Protein AF-A0AA46ACX2-F1 (afdb_monomer)

Nearest PDB structures (foldseek):
  2hzm-assembly3_E  TM=6.883E-01  e=1.006E-01  Saccharomyces cerevisiae
  2hzm-assembly4_G  TM=6.935E-01  e=1.837E-01  Saccharomyces cerevisiae
  8es5-assembly1_B  TM=5.865E-01  e=9.469E-02  Pseudomonas aeruginosa PA14
  6l7y-assembly1_A  TM=4.280E-01  e=7.798E-01  Trypanosoma cruzi strain CL Brener
  6l7w-assembly2_B  TM=5.334E-01  e=2.306E+00  Trypanosoma cruzi strain CL Brener

Foldseek 3Di:
DAKDKDKDQQLWVPPFPPNQVVVQVSLVQLLVLCVVVPWAPFDDDSFWTWTDDPQKIWIWGWDADNVVGGIMIMIMIDHPPNPPVVSVVVSVSSVVSSNPSD

Solvent-accessible surface area (backbone atoms only — not comparable to full-atom values): 5419 Å² total; per-residue (Å²): 105,32,70,49,77,46,80,45,40,70,64,33,73,89,38,44,58,89,43,59,68,61,50,51,52,41,51,50,48,33,47,51,39,37,43,75,70,64,35,41,82,64,44,80,55,100,55,34,40,34,30,33,44,98,77,21,44,38,38,36,37,64,46,69,40,79,81,68,59,28,39,35,35,40,40,37,22,38,16,62,90,51,40,52,72,57,30,52,52,53,43,53,52,53,56,48,26,33,63,67,71,112

Radius of gyration: 13.13 Å; Cα contacts (8 Å, |Δi|>4): 195; chains: 1; bounding box: 33×19×36 Å

Secondary structure (DSSP, 8-state):
-EEEEEEE-GGGTTPPTT-HHHHHHHHHHHHHHHHHTT-EEEEE-SSEEEEEETTEEEEEEEEEETTTTEEEEEEEEEEGGG-HHHHHHHHHHHHHHHHT--

Sequence (102 aa):
MATLFWGTNLGNEGVLYGDFNRLQQQKQEISRELTRRGFNNVRVTNWEISGHKDGCYVSIAHLSHPTPNRWWEIIMVSCDGNNIPLAQTILNQARNAIRFTW

pLDDT: mean 86.87, std 8.64, range [53.66, 96.56]

Structure (mmCIF, N/CA/C/O backbone):
data_AF-A0AA46ACX2-F1
#
_entry.id   AF-A0AA46ACX2-F1
#
loop_
_atom_site.group_PDB
_atom_site.id
_atom_site.type_symbol
_atom_site.label_atom_id
_atom_site.label_alt_id
_atom_site.label_comp_id
_atom_site.label_asym_id
_atom_site.label_entity_id
_atom_site.label_seq_id
_atom_site.pdbx_PDB_ins_code
_atom_site.Cartn_x
_atom_site.Cartn_y
_atom_site.Cartn_z
_atom_site.occupancy
_atom_site.B_iso_or_equiv
_atom_site.auth_seq_id
_atom_site.auth_comp_id
_atom_site.auth_asym_id
_atom_site.auth_atom_id
_atom_site.pdbx_PDB_model_num
ATOM 1 N N . MET A 1 1 ? 19.668 -2.760 -3.776 1.00 62.41 1 MET A N 1
ATOM 2 C CA . MET A 1 1 ? 18.267 -2.349 -3.992 1.00 62.41 1 MET A CA 1
ATOM 3 C C . MET A 1 1 ? 18.066 -1.061 -3.225 1.00 62.41 1 MET A C 1
ATOM 5 O O . MET A 1 1 ? 18.492 -0.991 -2.075 1.00 62.41 1 MET A O 1
ATOM 9 N N . ALA A 1 2 ? 17.485 -0.041 -3.854 1.00 72.75 2 ALA A N 1
ATOM 10 C CA . ALA A 1 2 ? 17.093 1.162 -3.129 1.00 72.75 2 ALA A CA 1
ATOM 11 C C . ALA A 1 2 ? 15.734 0.886 -2.488 1.00 72.75 2 ALA A C 1
ATOM 13 O O . ALA A 1 2 ? 14.803 0.508 -3.199 1.00 72.75 2 ALA A O 1
ATOM 14 N N . THR A 1 3 ? 15.634 1.065 -1.170 1.00 81.69 3 THR A N 1
ATOM 15 C CA . THR A 1 3 ? 14.378 0.899 -0.435 1.00 81.69 3 THR A CA 1
ATOM 16 C C . THR A 1 3 ? 13.999 2.216 0.222 1.00 81.69 3 THR A C 1
ATOM 18 O O . THR A 1 3 ? 14.797 2.798 0.955 1.00 81.69 3 THR A O 1
ATOM 21 N N . LEU A 1 4 ? 12.785 2.683 -0.051 1.00 87.81 4 LEU A N 1
ATOM 22 C CA . LEU A 1 4 ? 12.215 3.887 0.540 1.00 87.81 4 LEU A CA 1
ATOM 23 C C . LEU A 1 4 ? 11.049 3.517 1.452 1.00 87.81 4 LEU A C 1
ATOM 25 O O . LEU A 1 4 ? 10.287 2.593 1.163 1.00 87.81 4 LEU A O 1
ATOM 29 N N . PHE A 1 5 ? 10.911 4.281 2.531 1.00 87.94 5 PHE A N 1
ATOM 30 C CA . PHE A 1 5 ? 9.875 4.109 3.539 1.00 87.94 5 PHE A CA 1
ATOM 31 C C . PHE A 1 5 ? 9.083 5.405 3.683 1.00 87.94 5 PHE A C 1
ATOM 33 O O . PHE A 1 5 ? 9.661 6.493 3.694 1.00 87.94 5 PHE A O 1
ATOM 40 N N . TRP A 1 6 ? 7.767 5.292 3.827 1.00 88.19 6 TRP A N 1
ATOM 41 C CA . TRP A 1 6 ? 6.898 6.419 4.146 1.00 88.19 6 TRP A CA 1
ATOM 42 C C . TRP A 1 6 ? 5.832 6.014 5.156 1.00 88.19 6 TRP A C 1
ATOM 44 O O . TRP A 1 6 ? 5.081 5.071 4.918 1.00 88.19 6 TRP A O 1
ATOM 54 N N . GLY A 1 7 ? 5.750 6.753 6.262 1.00 85.00 7 GLY A N 1
ATOM 55 C CA . GLY A 1 7 ? 4.708 6.582 7.270 1.00 85.00 7 GLY A CA 1
ATOM 56 C C . GLY A 1 7 ? 3.529 7.520 7.031 1.00 85.00 7 GLY A C 1
ATOM 57 O O . GLY A 1 7 ? 3.709 8.708 6.758 1.00 85.00 7 GLY A O 1
ATOM 58 N N . THR A 1 8 ? 2.311 7.006 7.148 1.00 80.94 8 THR A N 1
ATOM 59 C CA . THR A 1 8 ? 1.089 7.810 7.122 1.00 80.94 8 THR A CA 1
ATOM 60 C C . THR A 1 8 ? 0.004 7.179 7.990 1.00 80.94 8 THR A C 1
ATOM 62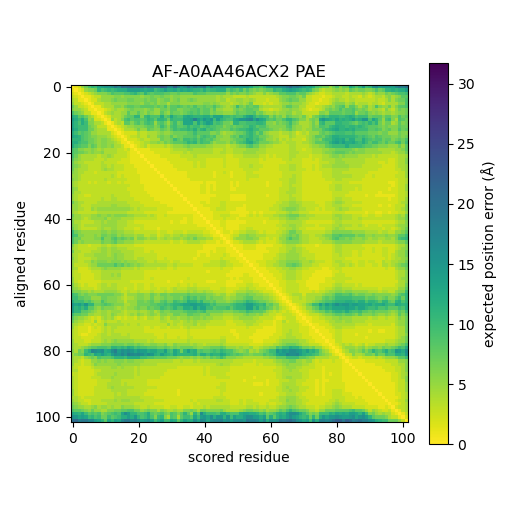 O O . THR A 1 8 ? 0.141 6.055 8.448 1.00 80.94 8 THR A O 1
ATOM 65 N N . ASN A 1 9 ? -1.056 7.919 8.274 1.00 78.81 9 ASN A N 1
ATOM 66 C CA . ASN A 1 9 ? -2.305 7.406 8.836 1.00 78.81 9 ASN A CA 1
ATOM 67 C C . ASN A 1 9 ? -3.487 7.708 7.907 1.00 78.81 9 ASN A C 1
ATOM 69 O O . ASN A 1 9 ? -4.632 7.507 8.306 1.00 78.81 9 ASN A O 1
ATOM 73 N N . LEU A 1 10 ? -3.206 8.248 6.712 1.00 73.00 10 LEU A N 1
ATOM 74 C CA . LEU A 1 10 ? -4.219 8.791 5.825 1.00 73.00 10 LEU A CA 1
ATOM 75 C C . LEU A 1 10 ? -5.233 7.724 5.453 1.00 73.00 10 LEU A C 1
ATOM 77 O O . LEU A 1 10 ? -6.400 8.029 5.529 1.00 73.00 10 LEU A O 1
ATOM 81 N N . GLY A 1 11 ? -4.834 6.492 5.128 1.00 65.88 11 GLY A N 1
ATOM 82 C CA . GLY A 1 11 ? -5.747 5.409 4.749 1.00 65.88 11 GLY A CA 1
ATOM 83 C C . GLY A 1 11 ? -6.467 4.750 5.909 1.00 65.88 11 GLY A C 1
ATOM 84 O O . GLY A 1 11 ? -7.366 3.960 5.655 1.00 65.88 11 GLY A O 1
ATOM 85 N N . ASN A 1 12 ? -6.193 5.167 7.156 1.00 71.06 12 ASN A N 1
ATOM 86 C CA . ASN A 1 12 ? -6.904 4.706 8.350 1.00 71.06 12 ASN A CA 1
ATOM 87 C C . ASN A 1 12 ? -7.497 5.814 9.249 1.00 71.06 12 ASN A C 1
ATOM 89 O O . ASN A 1 12 ? -7.736 5.582 10.438 1.00 71.06 12 ASN A O 1
ATOM 93 N N . GLU A 1 13 ? -7.762 7.019 8.739 1.00 72.75 13 GLU A N 1
ATOM 94 C CA . GLU A 1 13 ? -8.409 8.086 9.516 1.00 72.75 13 GLU A CA 1
ATOM 95 C C . GLU A 1 13 ? -9.768 7.668 10.125 1.00 72.75 13 GLU A C 1
ATOM 97 O O . GLU A 1 13 ? -10.760 7.378 9.465 1.00 72.75 13 GLU A O 1
ATOM 102 N N . GLY A 1 14 ? -9.843 7.616 11.454 1.00 73.88 14 GLY A N 1
ATOM 103 C CA . GLY A 1 14 ? -11.059 7.176 12.144 1.00 73.88 14 GLY A CA 1
ATOM 104 C C . GLY A 1 14 ? -11.249 5.657 12.208 1.00 73.88 14 GLY A C 1
ATOM 105 O O . GLY A 1 14 ? -12.293 5.215 12.689 1.00 73.88 14 GLY A O 1
ATOM 106 N N . VAL A 1 15 ? -10.258 4.854 11.798 1.00 80.25 15 VAL A N 1
ATOM 107 C CA . VAL A 1 15 ? -10.173 3.443 12.205 1.00 80.25 15 VAL A CA 1
ATOM 108 C C . VAL A 1 15 ? -9.478 3.361 13.548 1.00 80.25 15 VAL A C 1
ATOM 110 O O . VAL A 1 15 ? -8.318 3.749 13.716 1.00 80.25 15 VAL A O 1
ATOM 113 N N . LEU A 1 16 ? -10.223 2.853 14.521 1.00 81.88 16 LEU A N 1
ATOM 114 C CA . LEU A 1 16 ? -9.751 2.685 15.882 1.00 81.88 16 LEU A CA 1
ATOM 115 C C . LEU A 1 16 ? -9.016 1.348 16.030 1.00 81.88 16 LEU A C 1
ATOM 117 O O . LEU A 1 16 ? -9.232 0.384 15.290 1.00 81.88 16 LEU A O 1
ATOM 121 N N . TYR A 1 17 ? -8.136 1.283 17.018 1.00 80.81 17 TYR A N 1
ATOM 122 C CA . TYR A 1 17 ? -7.562 0.044 17.515 1.00 80.81 17 TYR A CA 1
ATOM 123 C C . TYR A 1 17 ? -8.676 -0.972 17.804 1.00 80.81 17 TYR A C 1
ATOM 125 O O . TYR A 1 17 ? -9.672 -0.655 18.453 1.00 80.81 17 TYR A O 1
ATOM 133 N N . GLY A 1 18 ? -8.505 -2.196 17.303 1.00 82.25 18 GLY A N 1
ATOM 134 C CA . GLY A 1 18 ? -9.494 -3.268 17.427 1.00 82.25 18 GLY A CA 1
ATOM 135 C C . GLY A 1 18 ? -10.586 -3.287 16.349 1.00 82.25 18 GLY A C 1
ATOM 136 O O . GLY A 1 18 ? -11.269 -4.302 16.221 1.00 82.25 18 GLY A O 1
ATOM 137 N N . ASP A 1 19 ? -10.727 -2.242 15.524 1.00 85.44 19 ASP A N 1
ATOM 138 C CA . ASP A 1 19 ? -11.680 -2.223 14.402 1.00 85.44 19 ASP A CA 1
ATOM 139 C C . ASP A 1 19 ? -11.115 -2.941 13.161 1.00 85.44 19 ASP A C 1
ATOM 141 O O . ASP A 1 19 ? -10.832 -2.359 12.110 1.00 85.44 19 ASP A O 1
ATOM 145 N N . PHE A 1 20 ? -10.898 -4.250 13.303 1.00 86.44 20 PHE A N 1
ATOM 146 C CA . PHE A 1 20 ? -10.284 -5.082 12.267 1.00 86.44 20 PHE A CA 1
ATOM 147 C C . PHE A 1 20 ? -11.163 -5.240 11.018 1.00 86.44 20 PHE A C 1
ATOM 149 O O . PHE A 1 20 ? -10.637 -5.418 9.921 1.00 86.44 20 PHE A O 1
ATOM 156 N N . ASN A 1 21 ? -12.490 -5.148 11.161 1.00 87.06 21 ASN A N 1
ATOM 157 C CA . ASN A 1 21 ? -13.415 -5.231 10.029 1.00 87.06 21 ASN A CA 1
ATOM 158 C C . ASN A 1 21 ? -13.286 -4.003 9.129 1.00 87.06 21 ASN A C 1
ATOM 160 O O . ASN A 1 21 ? -13.167 -4.144 7.910 1.00 87.06 21 ASN A O 1
ATOM 164 N N . ARG A 1 22 ? -13.258 -2.804 9.721 1.00 85.12 22 ARG A N 1
ATOM 165 C CA . ARG A 1 22 ? -13.076 -1.564 8.966 1.00 85.12 22 ARG A CA 1
ATOM 166 C C . ARG A 1 22 ? -11.679 -1.469 8.362 1.00 85.12 22 ARG A C 1
ATOM 168 O O . ARG A 1 22 ? -11.558 -1.110 7.195 1.00 85.12 22 ARG A O 1
ATOM 175 N N . LEU A 1 23 ? -10.649 -1.889 9.101 1.00 86.75 23 LEU A N 1
ATOM 176 C CA . LEU A 1 23 ? -9.291 -2.025 8.568 1.00 86.75 23 LEU A CA 1
ATOM 177 C C . LEU A 1 23 ? -9.264 -2.933 7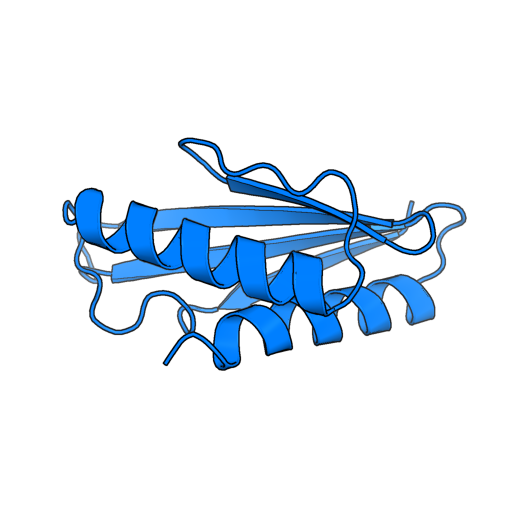.329 1.00 86.75 23 LEU A C 1
ATOM 179 O O . LEU A 1 23 ? -8.656 -2.596 6.316 1.00 86.75 23 LEU A O 1
ATOM 183 N N . GLN A 1 24 ? -9.927 -4.092 7.388 1.00 88.94 24 GLN A N 1
ATOM 184 C CA . GLN A 1 24 ? -9.967 -5.016 6.259 1.00 88.94 24 GLN A CA 1
ATOM 185 C C . GLN A 1 24 ? -10.684 -4.403 5.052 1.00 88.94 24 GLN A C 1
ATOM 187 O O . GLN A 1 24 ? -10.207 -4.560 3.931 1.00 88.94 24 GLN A O 1
ATOM 192 N N . GLN A 1 25 ? -11.786 -3.678 5.257 1.00 88.25 25 GLN A N 1
ATOM 193 C CA . GLN A 1 25 ? -12.472 -2.955 4.180 1.00 88.25 25 GLN A CA 1
ATOM 194 C C . GLN A 1 25 ? -11.557 -1.911 3.530 1.00 88.25 25 GLN A C 1
ATOM 196 O O . GLN A 1 25 ? -11.434 -1.886 2.308 1.00 88.25 25 GLN A O 1
ATOM 201 N N . GLN A 1 26 ? -10.842 -1.118 4.329 1.00 87.69 26 GLN A N 1
ATOM 202 C CA . GLN A 1 26 ? -9.894 -0.130 3.811 1.00 87.69 26 GLN A CA 1
ATOM 203 C C . GLN A 1 26 ? -8.762 -0.766 3.019 1.00 87.69 26 GLN A C 1
ATOM 205 O O . GLN A 1 26 ? -8.447 -0.311 1.922 1.00 87.69 26 GLN A O 1
ATOM 210 N N . LYS A 1 27 ? -8.203 -1.878 3.505 1.00 90.75 27 LYS A N 1
ATOM 211 C CA . LYS A 1 27 ? -7.192 -2.623 2.752 1.00 90.75 27 LYS A CA 1
ATOM 212 C C . LYS A 1 27 ? -7.706 -3.087 1.390 1.00 90.75 27 LYS A C 1
ATOM 214 O O . LYS A 1 27 ? -6.958 -3.058 0.413 1.00 90.75 27 LYS A O 1
ATOM 219 N N . GLN A 1 28 ? -8.974 -3.494 1.308 1.00 91.81 28 GLN A N 1
ATOM 220 C CA . GLN A 1 28 ? -9.597 -3.862 0.037 1.00 91.81 28 GLN A CA 1
ATOM 221 C C . GLN A 1 28 ? -9.729 -2.651 -0.895 1.00 91.81 28 GLN A C 1
ATOM 223 O O . GLN A 1 28 ? -9.360 -2.766 -2.062 1.00 91.81 28 GLN A O 1
ATOM 228 N N . GLU A 1 29 ? -10.160 -1.487 -0.407 1.00 91.12 29 GLU A N 1
ATOM 229 C CA . GLU A 1 29 ? -10.234 -0.275 -1.239 1.00 91.12 29 GLU A CA 1
ATOM 230 C C . GLU A 1 29 ? -8.851 0.181 -1.724 1.00 91.12 29 GLU A C 1
ATOM 232 O O . GLU A 1 29 ? -8.666 0.420 -2.919 1.00 91.12 29 GLU A O 1
ATOM 237 N N . ILE A 1 30 ? -7.841 0.183 -0.846 1.00 91.50 30 ILE A N 1
ATOM 238 C CA . ILE A 1 30 ? -6.456 0.502 -1.223 1.00 91.50 30 ILE A CA 1
ATOM 239 C C . ILE A 1 30 ? -5.973 -0.479 -2.299 1.00 91.50 30 ILE A C 1
ATOM 241 O O . ILE A 1 30 ? -5.360 -0.067 -3.284 1.00 91.50 30 ILE A O 1
ATOM 245 N N . SER A 1 31 ? -6.280 -1.773 -2.164 1.00 94.31 31 SER A N 1
ATOM 246 C CA . SER A 1 31 ? -5.888 -2.782 -3.155 1.00 94.31 31 SER A CA 1
ATOM 247 C C . SER A 1 31 ? -6.527 -2.555 -4.530 1.00 94.31 31 SER A C 1
ATOM 249 O O . SER A 1 31 ? -5.861 -2.721 -5.559 1.00 94.31 31 SER A O 1
ATOM 251 N N . ARG A 1 32 ? -7.791 -2.113 -4.568 1.00 93.94 32 ARG A N 1
ATOM 252 C CA . ARG A 1 32 ? -8.490 -1.765 -5.811 1.00 93.94 32 ARG A CA 1
ATOM 253 C C . ARG A 1 32 ? -7.868 -0.537 -6.456 1.00 93.94 32 ARG A C 1
ATOM 255 O O . ARG A 1 32 ? -7.632 -0.551 -7.662 1.00 93.94 32 ARG A O 1
ATOM 262 N N . GLU A 1 33 ? -7.546 0.486 -5.671 1.00 93.81 33 GLU A N 1
ATOM 263 C CA . GLU A 1 33 ? -6.900 1.700 -6.176 1.00 93.81 33 GLU A CA 1
ATOM 264 C C . GLU A 1 33 ? -5.469 1.448 -6.665 1.00 93.81 33 GLU A C 1
ATOM 266 O O . GLU A 1 33 ? -5.070 1.976 -7.705 1.00 93.81 33 GLU A O 1
ATOM 271 N N . LEU A 1 34 ? -4.702 0.585 -5.992 1.00 94.69 34 LEU A N 1
ATOM 272 C CA . LEU A 1 34 ? -3.407 0.122 -6.496 1.00 94.69 34 LEU A CA 1
ATOM 273 C C . LEU A 1 34 ? -3.572 -0.613 -7.832 1.00 94.69 34 LEU A C 1
ATOM 275 O O . LEU A 1 34 ? -2.890 -0.290 -8.804 1.00 94.69 34 LEU A O 1
ATOM 279 N N . THR A 1 35 ? -4.522 -1.543 -7.922 1.00 95.38 35 THR A N 1
ATOM 280 C CA . THR A 1 35 ? -4.785 -2.289 -9.164 1.00 95.38 35 THR A CA 1
ATOM 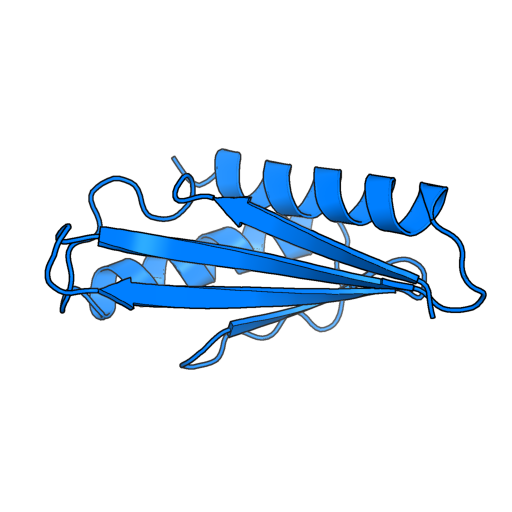281 C C . THR A 1 35 ? -5.181 -1.349 -10.307 1.00 95.38 35 THR A C 1
ATOM 283 O O . THR A 1 35 ? -4.617 -1.423 -11.397 1.00 95.38 35 THR A O 1
ATOM 286 N N . ARG A 1 36 ? -6.076 -0.385 -10.051 1.00 94.12 36 ARG A N 1
ATOM 287 C CA . ARG A 1 36 ? -6.471 0.660 -11.016 1.00 94.12 36 ARG A CA 1
ATOM 288 C C . ARG A 1 36 ? -5.295 1.490 -11.518 1.00 94.12 36 ARG A C 1
ATOM 290 O O . ARG A 1 36 ? -5.290 1.922 -12.666 1.00 94.12 36 ARG A O 1
ATOM 297 N N . ARG A 1 37 ? -4.288 1.705 -10.673 1.00 93.50 37 ARG A N 1
ATOM 298 C CA . ARG A 1 37 ? -3.060 2.439 -11.010 1.00 93.50 37 ARG A CA 1
ATOM 299 C C . ARG A 1 37 ? -2.015 1.570 -11.714 1.00 93.50 37 ARG A C 1
ATOM 301 O O . ARG A 1 37 ? -0.911 2.056 -11.957 1.00 93.50 37 ARG A O 1
ATOM 308 N N . GLY A 1 38 ? -2.334 0.321 -12.051 1.00 95.56 38 GLY A N 1
ATOM 309 C CA . GLY A 1 38 ? -1.453 -0.585 -12.787 1.00 95.56 38 GLY A CA 1
ATOM 310 C C . GLY A 1 38 ? -0.441 -1.327 -11.916 1.00 95.56 38 GLY A C 1
ATOM 311 O O . GLY A 1 38 ? 0.585 -1.768 -12.428 1.00 95.56 38 GLY A O 1
ATOM 312 N N . PHE A 1 39 ? -0.686 -1.441 -10.607 1.00 96.25 39 PHE A N 1
ATOM 313 C CA . PHE A 1 39 ? 0.049 -2.397 -9.782 1.00 96.25 39 PHE A CA 1
ATOM 314 C C . PHE A 1 39 ? -0.454 -3.815 -10.073 1.00 96.25 39 PHE A C 1
ATOM 316 O O . PHE A 1 39 ? -1.653 -4.052 -10.200 1.00 96.25 39 PHE A O 1
ATOM 323 N N . ASN A 1 40 ? 0.476 -4.761 -10.150 1.00 95.94 40 ASN A N 1
ATOM 324 C CA . ASN A 1 40 ? 0.227 -6.161 -10.470 1.00 95.94 40 ASN A CA 1
ATOM 325 C C . ASN A 1 40 ? 0.437 -7.050 -9.243 1.00 95.94 40 ASN A C 1
ATOM 327 O O . ASN A 1 40 ? 1.188 -6.698 -8.331 1.00 95.94 40 ASN A O 1
ATOM 331 N N . ASN A 1 41 ? -0.194 -8.231 -9.248 1.00 94.69 41 ASN A N 1
ATOM 332 C CA . ASN A 1 41 ? -0.129 -9.201 -8.149 1.00 94.69 41 ASN A CA 1
ATOM 333 C C . ASN A 1 41 ? -0.446 -8.572 -6.782 1.00 94.69 41 ASN A C 1
ATOM 335 O O . ASN A 1 41 ? 0.203 -8.899 -5.789 1.00 94.69 41 ASN A O 1
ATOM 339 N N . VAL A 1 42 ? -1.426 -7.661 -6.740 1.00 96.56 42 VAL A N 1
ATOM 340 C CA . VAL A 1 42 ? -1.831 -7.006 -5.496 1.00 96.56 42 VAL A CA 1
ATOM 341 C C . VAL A 1 42 ? -2.493 -8.032 -4.577 1.00 96.56 42 VAL A C 1
ATOM 343 O O . VAL A 1 42 ? -3.466 -8.682 -4.957 1.00 96.56 42 VAL A O 1
ATOM 346 N N . ARG A 1 43 ? -1.955 -8.200 -3.370 1.00 95.19 43 ARG A N 1
ATOM 347 C CA . ARG A 1 43 ? -2.421 -9.161 -2.367 1.00 95.19 43 ARG A CA 1
ATOM 348 C C . ARG A 1 43 ? -2.737 -8.436 -1.076 1.00 95.19 43 ARG A C 1
ATOM 350 O O . ARG A 1 43 ? -1.926 -7.659 -0.585 1.00 95.19 43 ARG A O 1
ATOM 357 N N . VAL A 1 44 ? -3.899 -8.735 -0.511 1.00 94.44 44 VAL A N 1
ATOM 358 C CA . VAL A 1 44 ? -4.298 -8.255 0.813 1.00 94.44 44 VAL A CA 1
ATOM 359 C C . VAL A 1 44 ? -4.127 -9.394 1.803 1.00 94.44 44 VAL A C 1
ATOM 361 O O . VAL A 1 44 ? -4.719 -10.458 1.640 1.00 94.44 44 VAL A O 1
ATOM 364 N N . THR A 1 45 ? -3.319 -9.169 2.832 1.00 89.44 45 THR A N 1
ATOM 365 C CA . THR A 1 45 ? -3.087 -10.119 3.922 1.00 89.44 45 THR A CA 1
ATOM 366 C C . THR A 1 45 ? -3.496 -9.511 5.262 1.00 89.44 45 THR A C 1
ATOM 368 O O . THR A 1 45 ? -3.834 -8.326 5.373 1.00 89.44 45 THR A O 1
ATOM 371 N N . ASN A 1 46 ? -3.417 -10.319 6.320 1.00 82.56 46 ASN A N 1
ATOM 372 C CA . ASN A 1 46 ? -3.714 -9.866 7.677 1.00 82.56 46 ASN A CA 1
ATOM 373 C C . ASN A 1 46 ? -2.813 -8.698 8.117 1.00 82.56 46 ASN A C 1
ATOM 375 O O . ASN A 1 46 ? -3.273 -7.827 8.851 1.00 82.56 46 ASN A O 1
ATOM 379 N N . TRP A 1 47 ? -1.573 -8.624 7.624 1.00 78.69 47 TRP A N 1
ATOM 380 C CA . TRP A 1 47 ? -0.571 -7.654 8.088 1.00 78.69 47 TRP A CA 1
ATOM 381 C C . TRP A 1 47 ? -0.252 -6.555 7.075 1.00 78.69 47 TRP A C 1
ATOM 383 O O . TRP A 1 47 ? 0.037 -5.423 7.463 1.00 78.69 47 TRP A O 1
ATOM 393 N N . GLU A 1 48 ? -0.359 -6.854 5.783 1.00 90.06 48 GLU A N 1
ATOM 394 C CA . GLU A 1 48 ? 0.050 -5.933 4.726 1.00 90.06 48 GLU A CA 1
ATOM 395 C C . GLU A 1 48 ? -0.806 -6.029 3.463 1.00 90.06 48 GLU A C 1
ATOM 397 O O . GLU A 1 48 ? -1.510 -7.016 3.230 1.00 90.06 48 GLU A O 1
ATOM 402 N N . ILE A 1 49 ? -0.681 -5.003 2.628 1.00 94.75 49 ILE A N 1
ATOM 403 C CA . ILE A 1 49 ? -1.016 -5.057 1.208 1.00 94.75 49 ILE A CA 1
ATOM 404 C C . ILE A 1 49 ? 0.301 -5.079 0.446 1.00 94.75 49 ILE A C 1
ATOM 406 O O . ILE A 1 49 ? 1.124 -4.195 0.663 1.00 94.75 49 ILE A O 1
ATOM 410 N N . SER A 1 50 ? 0.507 -6.036 -0.446 1.00 95.56 50 SER A N 1
ATOM 411 C CA . SER A 1 50 ? 1.719 -6.103 -1.266 1.00 95.56 50 SER A CA 1
ATOM 412 C C . SER A 1 50 ? 1.406 -6.174 -2.749 1.00 95.56 50 SER A C 1
ATOM 414 O O . SER A 1 50 ? 0.310 -6.565 -3.136 1.00 95.56 50 SER A O 1
ATOM 416 N N . GLY A 1 51 ? 2.346 -5.752 -3.589 1.00 95.44 51 GLY A N 1
ATOM 417 C CA . GLY A 1 51 ? 2.194 -5.758 -5.039 1.00 95.44 51 GLY A CA 1
ATOM 418 C C . GLY A 1 51 ? 3.472 -5.343 -5.757 1.00 95.44 51 GLY A C 1
ATOM 419 O O . GLY A 1 51 ? 4.491 -5.044 -5.136 1.00 95.44 51 GLY A O 1
ATOM 420 N N . HIS A 1 52 ? 3.413 -5.320 -7.086 1.00 94.50 52 HIS A N 1
ATOM 421 C CA . HIS A 1 52 ? 4.558 -4.995 -7.932 1.00 94.50 52 HIS A CA 1
ATOM 422 C C . HIS A 1 52 ? 4.196 -3.972 -8.999 1.00 94.50 52 HIS A C 1
ATOM 424 O O . HIS A 1 52 ? 3.091 -3.999 -9.541 1.00 94.50 52 HIS A O 1
ATOM 430 N N . LYS A 1 53 ? 5.142 -3.108 -9.358 1.00 93.81 53 LYS A N 1
ATOM 431 C CA . LYS A 1 53 ? 5.000 -2.202 -10.498 1.00 93.81 53 LYS A CA 1
ATOM 432 C C . LYS A 1 53 ? 6.363 -1.791 -11.036 1.00 93.81 53 LYS A C 1
ATOM 434 O O . LYS A 1 53 ? 7.235 -1.447 -10.250 1.00 93.81 53 LYS A O 1
ATOM 439 N N . ASP A 1 54 ? 6.538 -1.838 -12.356 1.00 91.56 54 ASP A N 1
ATOM 440 C CA . ASP A 1 54 ? 7.748 -1.377 -13.055 1.00 91.56 54 ASP A CA 1
ATOM 441 C C . ASP A 1 54 ? 9.064 -1.963 -12.491 1.00 91.56 54 ASP A C 1
ATOM 443 O O . ASP A 1 54 ? 10.077 -1.279 -12.392 1.00 91.56 54 ASP A O 1
ATOM 447 N N . GLY A 1 55 ? 9.047 -3.238 -12.079 1.00 89.50 55 GLY A N 1
ATOM 448 C CA . GLY A 1 55 ? 10.206 -3.905 -11.462 1.00 89.50 55 GLY A CA 1
ATOM 449 C C . GLY A 1 55 ? 10.447 -3.548 -9.989 1.00 89.50 55 GLY A C 1
ATOM 450 O O . GLY A 1 55 ? 11.440 -3.973 -9.408 1.00 89.50 55 GLY A O 1
ATOM 451 N N . CYS A 1 56 ? 9.542 -2.795 -9.363 1.00 92.69 56 CYS A N 1
ATOM 452 C CA . CYS A 1 56 ? 9.576 -2.477 -7.942 1.00 92.69 56 CYS A CA 1
ATOM 453 C C . CYS A 1 56 ? 8.562 -3.310 -7.158 1.00 92.69 56 CYS A C 1
ATOM 455 O O . CYS A 1 56 ? 7.426 -3.509 -7.595 1.00 92.69 56 CYS A O 1
ATOM 457 N N . TYR A 1 57 ? 8.961 -3.750 -5.969 1.00 93.81 57 TYR A N 1
A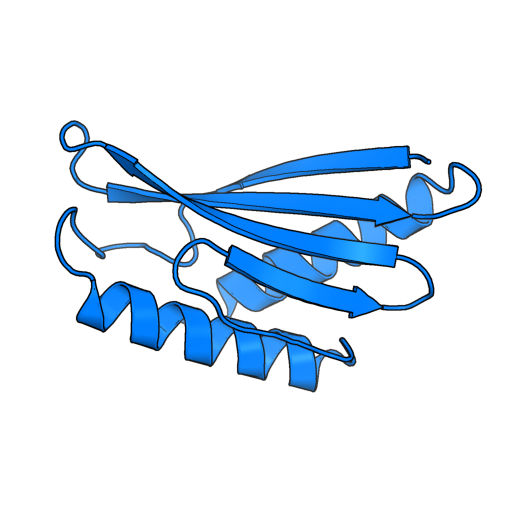TOM 458 C CA . TYR A 1 57 ? 8.076 -4.308 -4.957 1.00 93.81 57 TYR A CA 1
ATOM 459 C C . TYR A 1 57 ? 7.518 -3.196 -4.071 1.00 93.81 57 TYR A C 1
ATOM 461 O O . TYR A 1 57 ? 8.251 -2.285 -3.678 1.00 93.81 57 TYR A O 1
ATOM 469 N N . VAL A 1 58 ? 6.237 -3.294 -3.728 1.00 95.00 58 VAL A N 1
ATOM 470 C CA . VAL A 1 58 ? 5.570 -2.421 -2.763 1.00 95.00 58 VAL A CA 1
ATOM 471 C C . VAL A 1 58 ? 4.912 -3.264 -1.686 1.00 95.00 58 VAL A C 1
ATOM 473 O O . VAL A 1 58 ? 4.225 -4.234 -1.995 1.00 95.00 58 VAL A O 1
ATOM 476 N N . SER A 1 59 ? 5.084 -2.857 -0.433 1.00 94.69 59 SER A N 1
ATOM 477 C CA . SER A 1 59 ? 4.337 -3.365 0.715 1.00 94.69 59 SER A CA 1
ATOM 478 C C . SER A 1 59 ? 3.800 -2.198 1.545 1.00 94.69 59 SER A C 1
ATOM 480 O O . SER A 1 59 ? 4.467 -1.181 1.709 1.00 94.69 59 SER A O 1
ATOM 482 N N . ILE A 1 60 ? 2.573 -2.326 2.040 1.00 94.31 60 ILE A N 1
ATOM 483 C CA . ILE A 1 60 ? 1.897 -1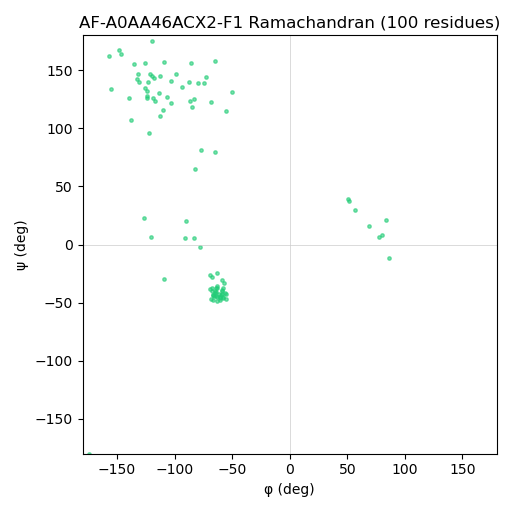.371 2.915 1.00 94.31 60 ILE A CA 1
ATOM 484 C C . ILE A 1 60 ? 1.528 -2.120 4.191 1.00 94.31 60 ILE A C 1
ATOM 486 O O . ILE A 1 60 ? 0.501 -2.806 4.253 1.00 94.31 60 ILE A O 1
ATOM 490 N N . ALA A 1 61 ? 2.376 -2.007 5.206 1.00 91.50 61 ALA A N 1
ATOM 491 C CA . ALA A 1 61 ? 2.140 -2.610 6.510 1.00 91.50 61 ALA A CA 1
ATOM 492 C C . ALA A 1 61 ? 1.161 -1.758 7.320 1.00 91.50 61 ALA A C 1
ATOM 494 O O . ALA A 1 61 ? 1.264 -0.533 7.319 1.00 91.50 61 ALA A O 1
ATOM 495 N N . HIS A 1 62 ? 0.240 -2.411 8.029 1.00 88.69 62 HIS A N 1
ATOM 496 C CA . HIS A 1 62 ? -0.723 -1.743 8.902 1.00 88.69 62 HIS A CA 1
ATOM 497 C C . HIS A 1 62 ? -0.378 -2.048 10.357 1.00 88.69 62 HIS A C 1
ATOM 499 O O . HIS A 1 62 ? -0.420 -3.200 10.789 1.00 88.69 62 HIS A O 1
ATOM 505 N N . LEU A 1 63 ? -0.021 -1.012 11.106 1.00 86.25 63 LEU A N 1
ATOM 506 C CA . LEU A 1 63 ? 0.420 -1.088 12.494 1.00 86.25 63 LEU A CA 1
ATOM 507 C C . LEU A 1 63 ? -0.563 -0.319 13.365 1.00 86.25 63 LEU A C 1
ATOM 509 O O . LEU A 1 63 ? -1.043 0.734 12.968 1.00 86.25 63 LEU A O 1
ATOM 513 N N . SER A 1 64 ? -0.844 -0.787 14.572 1.00 84.00 64 SER A N 1
ATOM 514 C CA . SER A 1 64 ? -1.653 -0.020 15.516 1.00 84.00 64 SER A CA 1
ATOM 515 C C . SER A 1 64 ? -1.058 -0.034 16.904 1.00 84.00 64 SER A C 1
ATOM 517 O O . SER A 1 64 ? -0.296 -0.925 17.277 1.00 84.00 64 SER A O 1
ATOM 519 N N . HIS A 1 65 ? -1.409 0.995 17.663 1.00 77.69 65 HIS A N 1
ATOM 520 C CA . HIS A 1 65 ? -1.087 1.092 19.072 1.00 77.69 65 HIS A CA 1
ATOM 521 C C . HIS A 1 65 ? -2.366 1.496 19.819 1.00 77.69 65 HIS A C 1
ATOM 523 O O . HIS A 1 65 ? -3.137 2.298 19.291 1.00 77.69 65 HIS A O 1
ATOM 529 N N . PRO A 1 66 ? -2.626 0.972 21.029 1.00 77.00 66 PRO A N 1
ATOM 530 C CA . PRO A 1 66 ? -3.793 1.383 21.812 1.00 77.00 66 PRO A CA 1
ATOM 531 C C . PRO A 1 66 ? -3.742 2.872 22.204 1.00 77.00 66 PRO A C 1
ATOM 533 O O . PRO A 1 66 ? -4.784 3.499 22.384 1.00 77.00 66 PRO A O 1
ATOM 536 N N . THR A 1 67 ? -2.540 3.462 22.267 1.00 80.62 67 THR A N 1
ATOM 537 C CA . THR A 1 67 ? -2.331 4.873 22.637 1.00 80.62 67 THR A CA 1
ATOM 538 C C . THR A 1 67 ? -1.285 5.544 21.734 1.00 80.62 67 THR A C 1
ATOM 540 O O . THR A 1 67 ? -0.100 5.269 21.901 1.00 80.62 67 THR A O 1
ATOM 543 N N . PRO A 1 68 ? -1.648 6.434 20.795 1.00 77.12 68 PRO A N 1
ATOM 544 C CA . PRO A 1 68 ? -2.999 6.890 20.480 1.00 77.12 68 PRO A CA 1
ATOM 545 C C . PRO A 1 68 ? -3.805 5.809 19.755 1.00 77.12 68 PRO A C 1
ATOM 547 O O . PRO A 1 68 ? -3.251 5.105 18.921 1.00 77.12 68 PRO A O 1
ATOM 550 N N . ASN A 1 69 ? -5.109 5.740 20.034 1.00 83.12 69 ASN A N 1
ATOM 551 C CA . ASN A 1 69 ? -6.050 4.775 19.461 1.00 83.12 69 ASN A CA 1
ATOM 552 C C . ASN A 1 69 ? -6.226 4.970 17.938 1.00 83.12 69 ASN A C 1
ATOM 554 O O . ASN A 1 69 ? -7.164 5.636 17.499 1.00 83.12 69 ASN A O 1
ATOM 558 N N . ARG A 1 70 ? -5.282 4.464 17.136 1.00 79.88 70 ARG A N 1
ATOM 559 C CA . ARG A 1 70 ? -5.272 4.609 15.672 1.00 79.88 70 ARG A CA 1
ATOM 560 C C . ARG A 1 70 ? -4.447 3.525 14.983 1.00 79.88 70 ARG A C 1
ATOM 562 O O . ARG A 1 70 ? -3.558 2.919 15.587 1.00 79.88 70 ARG A O 1
ATOM 569 N N . TRP A 1 71 ? -4.693 3.377 13.687 1.00 85.19 71 TRP A N 1
ATOM 570 C CA . TRP A 1 71 ? -3.849 2.620 12.769 1.00 85.19 71 TRP A CA 1
ATOM 571 C C . TRP A 1 71 ? -2.913 3.541 11.977 1.00 85.19 71 TRP A C 1
ATOM 573 O O . TRP A 1 71 ? -3.238 4.685 11.660 1.00 85.19 71 TRP A O 1
ATOM 583 N N . TRP A 1 72 ? -1.735 3.013 11.682 1.00 85.94 72 TRP A N 1
ATOM 584 C CA . TRP A 1 72 ? -0.663 3.604 10.902 1.00 85.94 72 TRP A CA 1
ATOM 585 C C . TRP A 1 72 ? -0.352 2.700 9.717 1.00 85.94 72 TRP A C 1
ATOM 587 O O . TRP A 1 72 ? -0.387 1.476 9.826 1.00 85.94 72 TRP A O 1
ATOM 597 N N . GLU A 1 73 ? 0.029 3.316 8.612 1.00 88.75 73 GLU A N 1
ATOM 598 C CA . GLU A 1 73 ? 0.489 2.667 7.396 1.00 88.75 73 GLU A CA 1
ATOM 599 C C . GLU A 1 73 ? 1.953 2.981 7.168 1.00 88.75 73 GLU A C 1
ATOM 601 O O . GLU A 1 73 ? 2.360 4.146 7.159 1.00 88.75 73 GLU A O 1
ATOM 606 N N . ILE A 1 74 ? 2.736 1.939 6.919 1.00 90.75 74 ILE A N 1
ATOM 607 C CA . ILE A 1 74 ? 4.113 2.068 6.463 1.00 90.75 74 ILE A CA 1
ATOM 608 C C 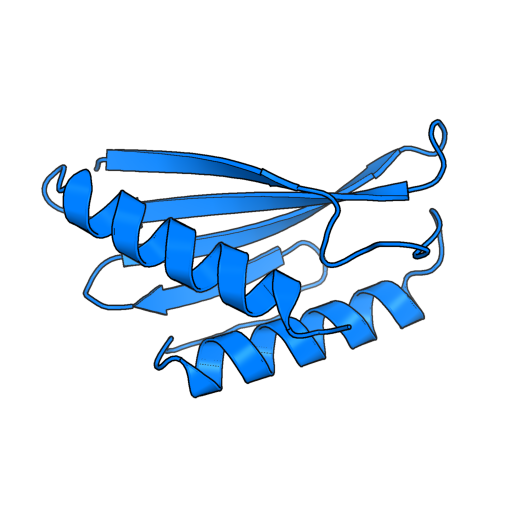. ILE A 1 74 ? 4.182 1.544 5.037 1.00 90.75 74 ILE A C 1
ATOM 610 O O . ILE A 1 74 ? 4.058 0.343 4.805 1.00 90.75 74 ILE A O 1
ATOM 614 N N . ILE A 1 75 ? 4.389 2.453 4.089 1.00 93.31 75 ILE A N 1
ATOM 615 C CA . ILE A 1 75 ? 4.628 2.122 2.688 1.00 93.31 75 ILE A CA 1
ATOM 616 C C . ILE A 1 75 ? 6.120 1.867 2.517 1.00 93.31 75 ILE A C 1
ATOM 618 O O . ILE A 1 75 ? 6.945 2.734 2.805 1.00 93.31 75 ILE A O 1
ATOM 622 N N . MET A 1 76 ? 6.453 0.688 2.024 1.00 94.12 76 MET A N 1
ATOM 623 C CA . MET A 1 76 ? 7.797 0.231 1.718 1.00 94.12 76 MET A CA 1
ATOM 624 C C . MET A 1 76 ? 7.869 -0.018 0.221 1.00 94.12 76 MET A C 1
ATOM 626 O O . MET A 1 76 ? 7.083 -0.798 -0.312 1.00 94.12 76 MET A O 1
ATOM 630 N N . VAL A 1 77 ? 8.801 0.640 -0.460 1.00 94.38 77 VAL A N 1
ATOM 631 C CA . VAL A 1 77 ? 9.033 0.437 -1.892 1.00 94.38 77 VAL A CA 1
ATOM 632 C C . VAL A 1 77 ? 10.480 0.057 -2.093 1.00 94.38 77 VAL A C 1
ATOM 634 O O . VAL A 1 77 ? 11.364 0.794 -1.665 1.00 94.38 77 VAL A O 1
ATOM 637 N N . SER A 1 78 ? 10.718 -1.066 -2.760 1.00 92.56 78 SER A N 1
ATOM 638 C CA . SER A 1 78 ? 12.058 -1.508 -3.127 1.00 92.56 78 SER A CA 1
ATOM 639 C C . SER A 1 78 ? 12.142 -1.732 -4.627 1.00 92.56 78 SER A C 1
ATOM 641 O O . SER A 1 78 ? 11.309 -2.435 -5.194 1.00 92.56 78 SER A O 1
ATOM 643 N N . CYS A 1 79 ? 13.136 -1.122 -5.266 1.00 90.69 79 CYS A N 1
ATOM 644 C CA . CYS A 1 79 ? 13.388 -1.273 -6.695 1.00 90.69 79 CYS A CA 1
ATOM 645 C C . CYS A 1 79 ? 14.783 -1.853 -6.937 1.00 90.69 79 CYS A C 1
ATOM 647 O O . CYS A 1 79 ? 15.760 -1.520 -6.242 1.00 90.69 79 CYS A O 1
ATOM 649 N N . ASP A 1 80 ? 14.882 -2.673 -7.978 1.00 82.69 80 ASP A N 1
ATOM 650 C CA . ASP A 1 80 ? 16.154 -3.194 -8.457 1.00 82.69 80 ASP A CA 1
ATOM 651 C C . ASP A 1 80 ? 17.068 -2.080 -8.994 1.00 82.69 80 ASP A C 1
ATOM 653 O O . ASP A 1 80 ? 16.648 -0.965 -9.317 1.00 82.69 80 ASP A O 1
ATOM 657 N N . GLY A 1 81 ? 18.373 -2.363 -9.031 1.00 76.94 8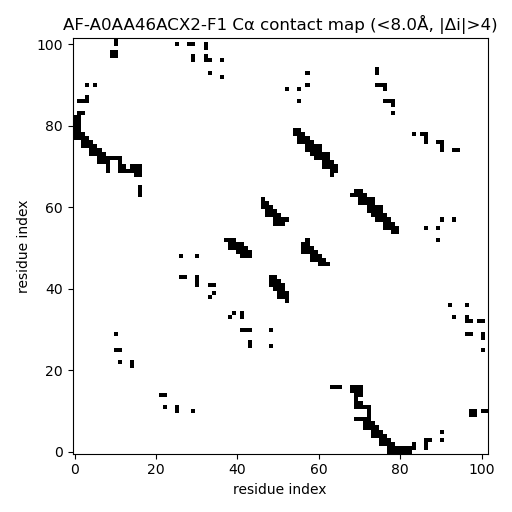1 GLY A N 1
ATOM 658 C CA . GLY A 1 81 ? 19.364 -1.470 -9.644 1.00 76.94 81 GLY A CA 1
ATOM 659 C C . GLY A 1 81 ? 19.618 -0.142 -8.916 1.00 76.94 81 GLY A C 1
ATOM 660 O O . GLY A 1 81 ? 20.202 0.758 -9.506 1.00 76.94 81 GLY A O 1
ATOM 661 N N . ASN A 1 82 ? 19.199 0.002 -7.651 1.00 79.19 82 ASN A N 1
ATOM 662 C CA . ASN A 1 82 ? 19.346 1.239 -6.861 1.00 79.19 82 ASN A CA 1
ATOM 663 C C . ASN A 1 82 ? 18.701 2.481 -7.518 1.00 79.19 82 ASN A C 1
ATOM 665 O O . ASN A 1 82 ? 19.141 3.610 -7.301 1.00 79.19 82 ASN A O 1
ATOM 669 N N . ASN A 1 83 ? 17.634 2.289 -8.298 1.00 87.00 83 ASN A N 1
ATOM 670 C CA . ASN A 1 83 ? 16.934 3.373 -8.984 1.00 87.00 83 ASN A CA 1
ATOM 671 C C . ASN A 1 83 ? 16.025 4.167 -8.019 1.00 87.00 83 ASN A C 1
ATOM 673 O O . ASN A 1 83 ? 14.817 3.939 -7.934 1.00 87.00 83 ASN A O 1
ATOM 677 N N . ILE A 1 84 ? 16.621 5.100 -7.271 1.00 89.50 84 ILE A N 1
ATOM 678 C CA . ILE A 1 84 ? 15.923 5.957 -6.295 1.00 89.50 84 ILE A CA 1
ATOM 679 C C . ILE A 1 84 ? 14.796 6.790 -6.941 1.00 89.50 84 ILE A C 1
ATOM 681 O O . ILE A 1 84 ? 13.702 6.809 -6.374 1.00 89.50 84 ILE A O 1
ATOM 685 N N . PRO A 1 85 ? 14.981 7.441 -8.112 1.00 91.88 85 PRO A N 1
ATOM 686 C CA . PRO A 1 85 ? 13.905 8.208 -8.750 1.00 91.88 85 PRO A CA 1
ATOM 687 C C . PRO A 1 85 ? 12.664 7.366 -9.077 1.00 91.88 85 PRO A C 1
ATOM 689 O O . PRO A 1 85 ? 11.529 7.812 -8.869 1.00 91.88 85 PRO A O 1
ATOM 692 N N . LEU A 1 86 ? 12.868 6.129 -9.540 1.00 92.00 86 LEU A N 1
ATOM 693 C CA . LEU A 1 86 ? 11.774 5.192 -9.783 1.00 92.00 86 LEU A CA 1
ATOM 694 C C . LEU A 1 86 ? 11.089 4.794 -8.472 1.00 92.00 86 LEU A C 1
ATOM 696 O O . LEU A 1 86 ? 9.867 4.898 -8.373 1.00 92.00 86 LEU A O 1
ATOM 700 N N . ALA A 1 87 ? 11.860 4.435 -7.440 1.00 92.00 87 ALA A N 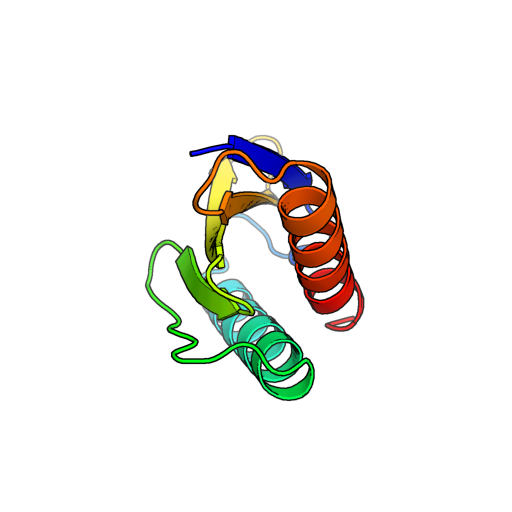1
ATOM 701 C CA . ALA A 1 87 ? 11.312 4.110 -6.122 1.00 92.00 87 ALA A CA 1
ATOM 702 C C . ALA A 1 87 ? 10.464 5.261 -5.557 1.00 92.00 87 ALA A C 1
ATOM 704 O O . ALA A 1 87 ? 9.367 5.031 -5.052 1.00 92.00 87 ALA A O 1
ATOM 705 N N . GLN A 1 88 ? 10.918 6.509 -5.705 1.00 93.25 88 GLN A N 1
ATOM 706 C CA . GLN A 1 88 ? 10.180 7.698 -5.274 1.00 93.25 88 GLN A CA 1
ATOM 707 C C . GLN A 1 88 ? 8.872 7.879 -6.059 1.00 93.25 88 GLN A C 1
ATOM 709 O O . GLN A 1 88 ? 7.841 8.240 -5.489 1.00 93.25 88 GLN A O 1
ATOM 714 N N . THR A 1 89 ? 8.898 7.610 -7.366 1.00 93.69 89 THR A N 1
ATOM 715 C CA . THR A 1 89 ? 7.713 7.680 -8.231 1.00 93.69 89 THR A CA 1
ATOM 716 C C . THR A 1 89 ? 6.667 6.654 -7.804 1.00 93.69 89 THR A C 1
ATOM 718 O O . THR A 1 89 ? 5.506 7.010 -7.592 1.00 93.69 89 THR A O 1
ATOM 721 N N . ILE A 1 90 ? 7.080 5.403 -7.602 1.00 94.19 90 ILE A N 1
ATOM 722 C CA . ILE A 1 90 ? 6.199 4.320 -7.161 1.00 94.19 90 ILE A CA 1
ATOM 723 C C . ILE A 1 90 ? 5.659 4.585 -5.748 1.00 94.19 90 ILE A C 1
ATOM 725 O O . ILE A 1 90 ? 4.458 4.440 -5.516 1.00 94.19 90 ILE A O 1
ATOM 729 N N . LEU A 1 91 ? 6.501 5.071 -4.831 1.00 93.38 91 LEU A N 1
ATOM 730 C CA . LEU A 1 91 ? 6.097 5.476 -3.480 1.00 93.38 91 LEU A CA 1
ATOM 731 C C . LEU A 1 91 ? 5.011 6.557 -3.512 1.00 93.38 91 LEU A C 1
ATOM 733 O O . LEU A 1 91 ? 3.999 6.445 -2.823 1.00 93.38 91 LEU A O 1
ATOM 737 N N . ASN A 1 92 ? 5.182 7.584 -4.347 1.00 92.81 92 ASN A N 1
ATOM 738 C CA . ASN A 1 92 ? 4.190 8.645 -4.502 1.00 92.81 92 ASN A CA 1
ATOM 739 C C . ASN A 1 92 ? 2.867 8.122 -5.076 1.00 92.81 92 ASN A C 1
ATOM 741 O O . ASN A 1 92 ? 1.800 8.563 -4.647 1.00 92.81 92 ASN A O 1
ATOM 745 N N . GLN A 1 93 ? 2.913 7.175 -6.015 1.00 93.31 93 GLN A N 1
ATOM 746 C CA . GLN A 1 93 ? 1.708 6.550 -6.561 1.00 93.31 93 GLN A CA 1
ATOM 747 C C . GLN A 1 93 ? 0.972 5.704 -5.518 1.00 93.31 93 GLN A C 1
ATOM 749 O O . GLN A 1 93 ? -0.248 5.825 -5.414 1.00 93.31 93 GLN A O 1
ATOM 754 N N . ALA A 1 94 ? 1.696 4.909 -4.724 1.00 92.44 94 ALA A N 1
ATOM 755 C CA . ALA A 1 94 ? 1.123 4.128 -3.628 1.00 92.44 94 ALA A CA 1
ATOM 756 C C . ALA A 1 94 ? 0.510 5.039 -2.552 1.00 92.44 94 ALA A C 1
ATOM 758 O O . ALA A 1 94 ? -0.640 4.856 -2.164 1.00 92.44 94 ALA A O 1
ATOM 759 N N . ARG A 1 95 ? 1.221 6.100 -2.149 1.00 90.94 95 ARG A N 1
ATOM 760 C CA . ARG A 1 95 ? 0.703 7.115 -1.217 1.00 90.94 95 ARG A CA 1
ATOM 761 C C . ARG A 1 95 ? -0.566 7.785 -1.742 1.00 90.94 95 ARG A C 1
ATOM 763 O O . ARG A 1 95 ? -1.483 8.062 -0.977 1.00 90.94 95 ARG A O 1
ATOM 770 N N . ASN A 1 96 ? -0.626 8.062 -3.042 1.00 89.44 96 ASN A N 1
ATOM 771 C CA . ASN A 1 96 ? -1.825 8.628 -3.644 1.00 89.44 96 ASN A CA 1
ATOM 772 C C . ASN A 1 96 ? -2.976 7.616 -3.657 1.00 89.44 96 ASN A C 1
ATOM 774 O O . ASN A 1 96 ? -4.090 8.024 -3.377 1.00 89.44 96 ASN A O 1
ATOM 778 N N . ALA A 1 97 ? -2.734 6.324 -3.906 1.00 88.81 97 ALA A N 1
ATOM 779 C CA . ALA A 1 97 ? -3.779 5.296 -3.819 1.00 88.81 97 ALA A CA 1
ATOM 780 C C . ALA A 1 97 ? -4.467 5.293 -2.444 1.00 88.81 97 ALA A C 1
ATOM 782 O O . ALA A 1 97 ? -5.689 5.282 -2.378 1.00 88.81 97 ALA A O 1
ATOM 783 N N . ILE A 1 98 ? -3.681 5.424 -1.373 1.00 86.44 98 ILE A N 1
ATOM 784 C CA . ILE A 1 98 ? -4.170 5.528 0.009 1.00 86.44 98 ILE A CA 1
ATOM 785 C C . ILE A 1 98 ? -5.019 6.792 0.241 1.00 86.44 98 ILE A C 1
ATOM 787 O O . ILE A 1 98 ? -5.986 6.773 0.992 1.00 86.44 98 ILE A O 1
ATOM 791 N N . ARG A 1 99 ? -4.686 7.917 -0.403 1.00 78.25 99 ARG A N 1
ATOM 792 C CA . ARG A 1 99 ? -5.446 9.171 -0.246 1.00 78.25 99 ARG A CA 1
ATOM 793 C C . ARG A 1 99 ? -6.844 9.141 -0.866 1.00 78.25 99 ARG A C 1
ATOM 795 O O . ARG A 1 99 ? -7.679 9.920 -0.431 1.00 78.25 99 ARG A O 1
ATOM 802 N N . PHE A 1 100 ? -7.083 8.314 -1.882 1.00 63.00 100 PHE A N 1
ATOM 803 C CA . PHE A 1 100 ? -8.352 8.290 -2.627 1.00 63.00 100 PHE A CA 1
ATOM 804 C C . PHE A 1 100 ? -9.387 7.302 -2.066 1.00 63.00 100 PHE A C 1
ATOM 806 O O . PHE A 1 100 ? -10.444 7.134 -2.664 1.00 63.00 100 PHE A O 1
ATOM 813 N N . THR A 1 101 ? -9.113 6.654 -0.933 1.00 61.81 101 THR A N 1
ATOM 814 C CA . THR A 1 101 ? -10.059 5.738 -0.272 1.00 61.81 101 THR A CA 1
ATOM 815 C C . THR A 1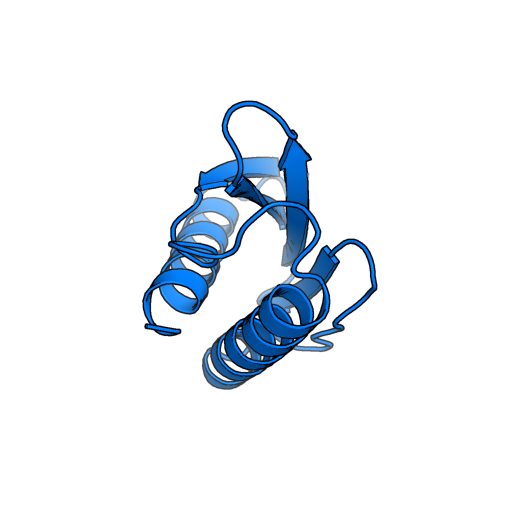 101 ? -10.978 6.438 0.743 1.00 61.81 101 THR A C 1
ATOM 817 O O . THR A 1 101 ? -11.521 5.768 1.620 1.00 61.81 101 THR A O 1
ATOM 820 N N . TRP A 1 102 ? -11.139 7.764 0.623 1.00 53.66 102 TRP A N 1
ATOM 821 C CA . TRP A 1 102 ? -11.931 8.651 1.491 1.00 53.66 102 TRP A CA 1
ATOM 822 C C . TRP A 1 102 ? -12.902 9.501 0.693 1.00 53.66 102 TRP A C 1
ATOM 824 O O . TRP A 1 102 ? -12.471 10.039 -0.354 1.00 53.66 102 TRP A O 1
#

Organism: NCBI:txid574699

Mean predicted aligned error: 4.45 Å